Protein AF-K1QIP9-F1 (afdb_monomer_lite)

InterPro domains:
  IPR004839 Aminotransferase, class I/classII, large domain [PF00155] (16-146)
  IPR015421 Pyridoxal phosphate-dependent transferase, major domain [G3DSA:3.40.640.10] (12-157)
  IPR015424 Pyridoxal phosphate-dependent transferase [SSF53383] (15-155)

Radius of gyration: 18.16 Å; chains: 1; bounding box: 42×48×52 Å

Secondary structure (DSSP, 8-state):
-------TTTSS-SS-TTS--HHHHHHHHHHSPPPSS-SSSSSEEEEE--SS-TTT-----HHHHHHHHHHHHHHTEEEEEE-SSGGG---TT-PPPPPHHHHS-TTSTT----EEEEEESTTTT-GGG--EEEEE-HHHHHHHHHHHHHH---TT--S--------------------

Organism: Magallana gigas (NCBI:txid29159)

pLDDT: mean 74.11, std 23.58, range [25.69, 94.75]

Foldseek 3Di:
DAPPPVPVPVQDDPPDLAGGDLVVVLVVCVVDDFPPDDPDQFREEDEDEQALDPPSGHHHDPVRLLSVLVSCLVSRYAYEYECACQQVDDDPVSDGDDDSQVSLDPPDPSRPKRYKYKYDCCNVPNVVVVDTDIDTDPVVVVVCVVVQVPPDPDPDDPPDDPDVPPPPPDDDDPDDPDD

Sequence (179 aa):
MFRKVSAHSDYADNTDDDGIDPDVFERLLQETPAPTETKYPFRRMLFVMTVHHNPMGSCLPPEKCRRLVSLARKYDVLLFAEDVYNLLTYTEDGVPPPRLLAYDNKEEPDYRGHTISNCTFSKIFSPGMRLGWIETSPRIIQMLRDCIVTGGGHPTCPRHVLCPGCLCTDRGLLHGWNK

Structure (mmCIF, N/CA/C/O backbone):
data_AF-K1QIP9-F1
#
_entry.id   AF-K1QIP9-F1
#
loop_
_atom_site.group_PDB
_atom_site.id
_atom_site.type_symbol
_atom_site.label_atom_id
_atom_site.label_alt_id
_atom_site.label_comp_id
_atom_site.label_asym_id
_atom_site.label_entity_id
_atom_site.label_seq_id
_atom_site.pdbx_PDB_ins_code
_atom_site.Cartn_x
_atom_site.Cartn_y
_atom_site.Cartn_z
_atom_site.occupancy
_atom_site.B_iso_or_equiv
_atom_site.auth_seq_id
_atom_site.auth_comp_id
_atom_site.auth_asym_id
_atom_site.auth_atom_id
_atom_site.pdbx_PDB_model_num
ATOM 1 N N . MET A 1 1 ? 0.753 8.751 20.409 1.00 38.53 1 MET A N 1
ATOM 2 C CA . MET A 1 1 ? 1.849 8.533 19.454 1.00 38.53 1 MET A CA 1
ATOM 3 C C . MET A 1 1 ? 1.802 7.058 19.122 1.00 38.53 1 MET A C 1
ATOM 5 O O . MET A 1 1 ? 1.770 6.282 20.071 1.00 38.53 1 MET A O 1
ATOM 9 N N . PHE A 1 2 ? 1.693 6.653 17.852 1.00 46.12 2 PHE A N 1
ATOM 10 C CA . PHE A 1 2 ? 1.934 5.246 17.520 1.00 46.12 2 PHE A CA 1
ATOM 11 C C . PHE A 1 2 ? 3.324 4.912 18.057 1.00 46.12 2 PHE A C 1
ATOM 13 O O . PHE A 1 2 ? 4.276 5.644 17.776 1.00 46.12 2 PHE A O 1
ATOM 20 N N . ARG A 1 3 ? 3.437 3.889 18.910 1.00 38.62 3 ARG A N 1
ATOM 21 C CA . ARG A 1 3 ? 4.754 3.414 19.327 1.00 38.62 3 ARG A CA 1
ATOM 22 C C . ARG A 1 3 ? 5.439 2.997 18.035 1.00 38.62 3 ARG A C 1
ATOM 24 O O . ARG A 1 3 ? 4.942 2.100 17.358 1.00 38.62 3 ARG A O 1
ATOM 31 N N . LYS A 1 4 ? 6.509 3.701 17.657 1.00 36.69 4 LYS A N 1
ATOM 32 C CA . LYS A 1 4 ? 7.332 3.325 16.513 1.00 36.69 4 LYS A CA 1
ATOM 33 C C . LYS A 1 4 ? 7.847 1.926 16.833 1.00 36.69 4 LYS A C 1
ATOM 35 O O . LYS A 1 4 ? 8.781 1.780 17.617 1.00 36.69 4 LYS A O 1
ATOM 40 N N . VAL A 1 5 ? 7.219 0.898 16.272 1.00 41.97 5 VAL A N 1
ATOM 41 C CA . VAL A 1 5 ? 7.888 -0.386 16.085 1.00 41.97 5 VAL A CA 1
ATOM 42 C C . VAL A 1 5 ? 8.866 -0.099 14.957 1.00 41.97 5 VAL A C 1
ATOM 44 O O . VAL A 1 5 ? 8.569 -0.280 13.781 1.00 41.97 5 VAL A O 1
ATOM 47 N N . SER A 1 6 ? 9.978 0.545 15.317 1.00 33.59 6 SER A N 1
ATOM 48 C CA . SER A 1 6 ? 11.068 0.873 14.410 1.00 33.59 6 SER A CA 1
ATOM 49 C C . SER A 1 6 ? 11.815 -0.415 14.109 1.00 33.59 6 SER A C 1
ATOM 51 O O . SER A 1 6 ? 12.982 -0.531 14.449 1.00 33.59 6 SER A O 1
ATOM 53 N N . ALA A 1 7 ? 11.158 -1.379 13.475 1.00 40.81 7 ALA A N 1
ATOM 54 C CA . ALA A 1 7 ? 11.797 -2.581 12.960 1.00 40.81 7 ALA A CA 1
ATOM 55 C C . ALA A 1 7 ? 12.544 -2.257 11.652 1.00 40.81 7 ALA A C 1
ATOM 57 O O . ALA A 1 7 ? 12.527 -3.016 10.696 1.00 40.81 7 ALA A O 1
ATOM 58 N N . HIS A 1 8 ? 13.262 -1.126 11.623 1.00 37.91 8 HIS A N 1
ATOM 59 C CA . HIS A 1 8 ? 14.167 -0.772 10.526 1.00 37.91 8 HIS A CA 1
ATOM 60 C C . HIS A 1 8 ? 15.237 -1.854 10.280 1.00 37.91 8 HIS A C 1
ATOM 62 O O . HIS A 1 8 ? 15.889 -1.801 9.247 1.00 37.91 8 HIS A O 1
ATOM 68 N N . SER A 1 9 ? 15.394 -2.807 11.209 1.00 35.56 9 SER A N 1
ATOM 69 C CA . SER A 1 9 ? 16.311 -3.945 11.132 1.00 35.56 9 SER A CA 1
ATOM 70 C C . SER A 1 9 ? 15.640 -5.324 11.253 1.00 35.56 9 SER A C 1
ATOM 72 O O . SER A 1 9 ? 16.308 -6.303 10.958 1.00 35.56 9 SER A O 1
ATOM 74 N N . ASP A 1 10 ? 14.370 -5.428 11.671 1.00 41.66 10 ASP A N 1
ATOM 75 C CA . ASP A 1 10 ? 13.707 -6.737 11.887 1.00 41.66 10 ASP A CA 1
ATOM 76 C C . ASP A 1 10 ? 12.647 -7.050 10.813 1.00 41.66 10 ASP A C 1
ATOM 78 O O . ASP A 1 10 ? 12.120 -8.157 10.761 1.00 41.66 10 ASP A O 1
ATOM 82 N N . TYR A 1 11 ? 12.297 -6.064 9.970 1.00 50.16 11 TYR A N 1
ATOM 83 C CA . TYR A 1 11 ? 11.460 -6.264 8.775 1.00 50.16 11 TYR A CA 1
ATOM 84 C C . TYR A 1 11 ? 12.255 -6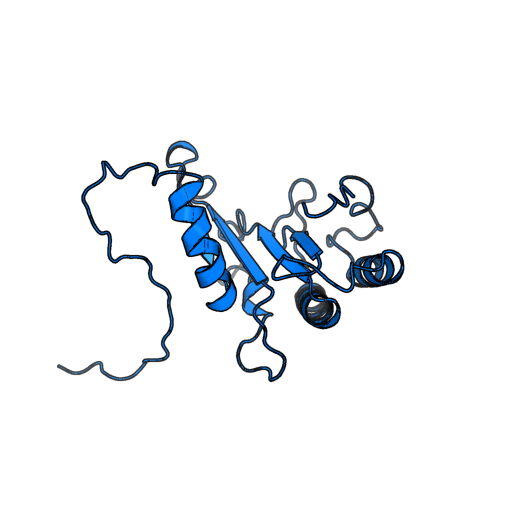.802 7.581 1.00 50.16 11 TYR A C 1
ATOM 86 O O . TYR A 1 11 ? 11.655 -7.273 6.616 1.00 50.16 11 TYR A O 1
ATOM 94 N N . ALA A 1 12 ? 13.579 -6.663 7.626 1.00 43.69 12 ALA A N 1
ATOM 95 C CA . ALA A 1 12 ? 14.478 -7.051 6.560 1.00 43.69 12 ALA A CA 1
ATOM 96 C C . ALA A 1 12 ? 14.986 -8.478 6.811 1.00 43.69 12 ALA A C 1
ATOM 98 O O . ALA A 1 12 ? 15.328 -8.835 7.935 1.00 43.69 12 ALA A O 1
ATOM 99 N N . ASP A 1 13 ? 15.063 -9.249 5.733 1.00 47.28 13 ASP A N 1
ATOM 100 C CA . ASP A 1 13 ? 16.008 -10.357 5.583 1.00 47.28 13 ASP A CA 1
ATOM 101 C C . ASP A 1 13 ? 15.579 -11.752 6.062 1.00 47.28 13 ASP A C 1
ATOM 103 O O . ASP A 1 13 ? 16.422 -12.573 6.423 1.00 47.28 13 ASP A O 1
ATOM 107 N N . ASN A 1 14 ? 14.300 -12.111 5.925 1.00 45.56 14 ASN A N 1
ATOM 108 C CA . ASN A 1 14 ? 14.003 -13.518 5.635 1.00 45.56 14 ASN A CA 1
ATOM 109 C C . ASN A 1 14 ? 14.281 -13.769 4.148 1.00 45.56 14 ASN A C 1
ATOM 111 O O . ASN A 1 14 ? 13.392 -13.552 3.340 1.00 45.56 14 ASN A O 1
ATOM 115 N N . THR A 1 15 ? 15.532 -14.147 3.850 1.00 46.53 15 THR A N 1
ATOM 116 C CA . THR A 1 15 ? 16.118 -14.977 2.757 1.00 46.53 15 THR A CA 1
ATOM 117 C C . THR A 1 15 ? 15.539 -15.053 1.335 1.00 46.53 15 THR A C 1
ATOM 119 O O . THR A 1 15 ? 16.267 -15.506 0.454 1.00 46.53 15 THR A O 1
ATOM 122 N N . ASP A 1 16 ? 14.319 -14.604 1.072 1.00 55.75 16 ASP A N 1
ATOM 123 C CA . ASP A 1 16 ? 13.705 -14.575 -0.247 1.00 55.75 16 ASP A CA 1
ATOM 124 C C . ASP A 1 16 ? 13.698 -13.129 -0.753 1.00 55.75 16 ASP A C 1
ATOM 126 O O . ASP A 1 16 ? 13.236 -12.208 -0.079 1.00 55.75 16 ASP A O 1
ATOM 130 N N . ASP A 1 17 ? 14.198 -12.933 -1.968 1.00 63.06 17 ASP A N 1
ATOM 131 C CA . ASP A 1 17 ? 14.371 -11.642 -2.652 1.00 63.06 17 ASP A CA 1
ATOM 132 C C . ASP A 1 17 ? 13.046 -10.875 -2.889 1.00 63.06 17 ASP A C 1
ATOM 134 O O . ASP A 1 17 ? 13.022 -9.785 -3.440 1.00 63.06 17 ASP A O 1
ATOM 138 N N . ASP A 1 18 ? 11.907 -11.397 -2.432 1.00 68.31 18 ASP A N 1
ATOM 139 C CA . ASP A 1 18 ? 10.554 -10.958 -2.794 1.00 68.31 18 ASP A CA 1
ATOM 140 C C . ASP A 1 18 ? 9.928 -9.928 -1.825 1.00 68.31 18 ASP A C 1
ATOM 142 O O . ASP A 1 18 ? 8.715 -9.688 -1.855 1.00 68.31 18 ASP A O 1
ATOM 146 N N . GLY A 1 19 ? 10.721 -9.326 -0.932 1.00 76.06 19 GLY A N 1
ATOM 147 C CA . GLY A 1 19 ? 10.268 -8.295 0.013 1.00 76.06 19 GLY A CA 1
ATOM 148 C C . GLY A 1 19 ? 9.617 -8.845 1.292 1.00 76.06 19 GLY A C 1
ATOM 149 O O . GLY A 1 19 ? 9.990 -9.905 1.783 1.00 76.06 19 GLY A O 1
ATOM 150 N N . ILE A 1 20 ? 8.664 -8.106 1.881 1.00 82.44 20 ILE A N 1
ATOM 151 C CA . ILE A 1 20 ? 8.080 -8.454 3.192 1.00 82.44 20 ILE A CA 1
ATOM 152 C C . ILE A 1 20 ? 7.322 -9.793 3.158 1.00 82.44 20 ILE A C 1
ATOM 154 O O . ILE A 1 20 ? 6.469 -10.026 2.299 1.00 82.44 20 ILE A O 1
ATOM 158 N N . ASP A 1 21 ? 7.602 -10.649 4.140 1.00 87.38 21 ASP A N 1
ATOM 159 C CA . ASP A 1 21 ? 6.915 -11.923 4.349 1.00 87.38 21 ASP A CA 1
ATOM 160 C C . ASP A 1 21 ? 5.639 -11.735 5.206 1.00 87.38 21 ASP A C 1
ATOM 162 O O . ASP A 1 21 ? 5.728 -11.318 6.372 1.00 87.38 21 ASP A O 1
ATOM 166 N N . PRO A 1 22 ? 4.437 -12.033 4.668 1.00 89.56 22 PRO A N 1
ATOM 167 C CA . PRO A 1 22 ? 3.188 -11.941 5.415 1.00 89.56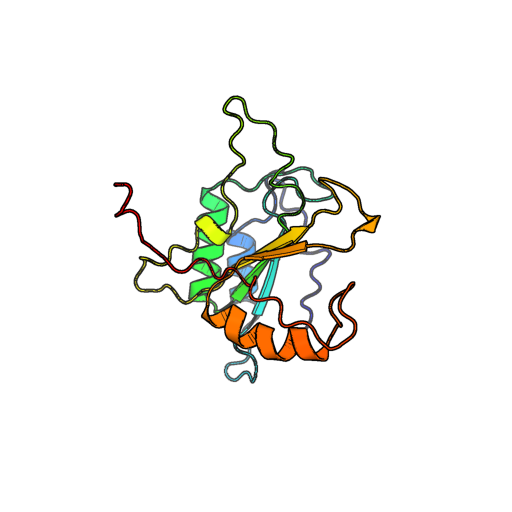 22 PRO A CA 1
ATOM 168 C C . PRO A 1 22 ? 3.115 -12.855 6.645 1.00 89.56 22 PRO A C 1
ATOM 170 O O . PRO A 1 22 ? 2.437 -12.491 7.605 1.00 89.56 22 PRO A O 1
ATOM 173 N N . ASP A 1 23 ? 3.789 -14.007 6.647 1.00 90.06 23 ASP A N 1
ATOM 174 C CA . ASP A 1 23 ? 3.729 -14.961 7.762 1.00 90.06 23 ASP A CA 1
ATOM 175 C C . ASP A 1 23 ? 4.540 -14.451 8.958 1.00 90.06 23 ASP A C 1
ATOM 177 O O . ASP A 1 23 ? 4.080 -14.476 10.105 1.00 90.06 23 ASP A O 1
ATOM 181 N N . VAL A 1 24 ? 5.717 -13.878 8.688 1.00 87.75 24 VAL A N 1
ATOM 182 C CA . VAL A 1 24 ? 6.508 -13.155 9.696 1.00 87.75 24 VAL A CA 1
ATOM 183 C C . VAL A 1 24 ? 5.720 -11.970 10.234 1.00 87.75 24 VAL A C 1
ATOM 185 O O . VAL A 1 24 ? 5.671 -11.753 11.447 1.00 87.75 24 VAL A O 1
ATOM 188 N N . PHE A 1 25 ? 5.070 -11.216 9.346 1.00 89.38 25 PHE A N 1
ATOM 189 C CA . PHE A 1 25 ? 4.240 -10.089 9.744 1.00 89.38 25 PHE A CA 1
ATOM 190 C C . PHE A 1 25 ? 3.075 -10.528 10.647 1.00 89.38 25 PHE A C 1
ATOM 192 O O . PHE A 1 25 ? 2.849 -9.910 11.688 1.00 89.38 25 PHE A O 1
ATOM 199 N N . GLU A 1 26 ? 2.378 -11.621 10.318 1.00 90.94 26 GLU A N 1
ATOM 200 C CA . GLU A 1 26 ? 1.312 -12.183 11.155 1.00 90.94 26 GLU A CA 1
ATOM 201 C C . GLU A 1 26 ? 1.833 -12.604 12.537 1.00 90.94 26 GLU A C 1
ATOM 203 O O . GLU A 1 26 ? 1.223 -12.249 13.549 1.00 90.94 26 GLU A O 1
ATOM 208 N N . ARG A 1 27 ? 2.987 -13.281 12.605 1.00 89.31 27 ARG A N 1
ATOM 209 C CA . ARG A 1 27 ? 3.624 -13.653 13.878 1.00 89.31 27 ARG A CA 1
ATOM 210 C C . ARG A 1 27 ? 3.915 -12.424 14.745 1.00 89.31 27 ARG A C 1
ATOM 212 O O . ARG A 1 27 ? 3.549 -12.398 15.918 1.00 89.31 27 ARG A O 1
ATOM 219 N N . LEU A 1 28 ? 4.484 -11.366 14.168 1.00 86.75 28 LEU A N 1
ATOM 220 C CA . LEU A 1 28 ? 4.787 -10.124 14.892 1.00 86.75 28 LEU A CA 1
ATOM 221 C C . LEU A 1 28 ? 3.527 -9.419 15.416 1.00 86.75 28 LEU A C 1
ATOM 223 O O . LEU A 1 28 ? 3.535 -8.832 16.504 1.00 86.75 28 LEU A O 1
ATOM 227 N N . LEU A 1 29 ? 2.428 -9.473 14.658 1.00 87.81 29 LEU A N 1
ATOM 228 C CA . LEU A 1 29 ? 1.134 -8.947 15.096 1.00 87.81 29 LEU A CA 1
ATOM 229 C C . LEU A 1 29 ? 0.559 -9.727 16.286 1.00 87.81 29 LEU A C 1
ATOM 231 O O . LEU A 1 29 ? -0.146 -9.133 17.102 1.00 87.81 29 LEU A O 1
ATOM 235 N N . GLN A 1 30 ? 0.862 -11.023 16.399 1.00 88.62 30 GLN A N 1
ATOM 236 C CA . GLN A 1 30 ? 0.451 -11.865 17.526 1.00 88.62 30 GLN A CA 1
ATOM 237 C C . GLN A 1 30 ? 1.334 -11.643 18.761 1.00 88.62 30 GLN A C 1
ATOM 239 O O . GLN A 1 30 ? 0.814 -11.487 19.864 1.00 88.62 30 GLN A O 1
ATOM 244 N N . GLU A 1 31 ? 2.655 -11.587 18.581 1.00 87.56 31 GLU A N 1
ATOM 245 C CA . GLU A 1 31 ? 3.631 -11.428 19.672 1.00 87.56 31 GLU A CA 1
ATOM 246 C C . GLU A 1 31 ? 3.572 -10.046 20.318 1.00 87.56 31 GLU A C 1
ATOM 248 O O . GLU A 1 31 ? 3.778 -9.886 21.521 1.00 87.56 31 GLU A O 1
ATOM 253 N N . THR A 1 32 ? 3.271 -9.026 19.518 1.00 82.06 32 THR A N 1
ATOM 254 C CA . THR A 1 32 ? 3.091 -7.671 20.016 1.00 82.06 32 THR A CA 1
ATOM 255 C C . THR A 1 32 ? 1.593 -7.397 20.072 1.00 82.06 32 THR A C 1
ATOM 257 O O . THR A 1 32 ? 1.043 -7.015 19.046 1.00 82.06 32 THR A O 1
ATOM 260 N N . PRO A 1 33 ? 0.896 -7.512 21.213 1.00 78.00 33 PRO A N 1
ATOM 261 C CA . PRO A 1 33 ? -0.517 -7.153 21.305 1.00 78.00 33 PRO A CA 1
ATOM 262 C C . PRO A 1 33 ? -0.713 -5.637 21.165 1.00 78.00 33 PRO A C 1
ATOM 264 O O . PRO A 1 33 ? 0.096 -4.829 21.625 1.00 78.00 33 PRO A O 1
ATOM 267 N N . ALA A 1 34 ? -1.762 -5.224 20.451 1.00 77.81 34 ALA A N 1
ATOM 268 C CA . ALA A 1 34 ? -2.115 -3.811 20.314 1.00 77.81 34 ALA A CA 1
ATOM 269 C C . ALA A 1 34 ? -2.915 -3.324 21.533 1.00 77.81 3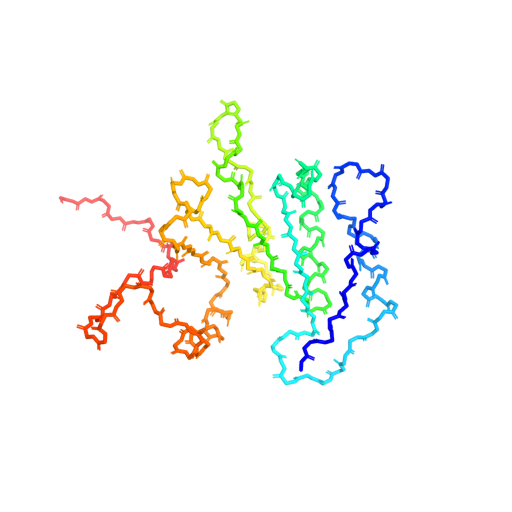4 ALA A C 1
ATOM 271 O O . ALA A 1 34 ? -3.616 -4.129 22.145 1.00 77.81 34 ALA A O 1
ATOM 272 N N . PRO A 1 35 ? -2.880 -2.020 21.857 1.00 77.94 35 PRO A N 1
ATOM 273 C CA . PRO A 1 35 ? -3.777 -1.451 22.856 1.00 77.94 35 PRO A CA 1
ATOM 274 C C . PRO A 1 35 ? -5.242 -1.746 22.503 1.00 77.94 35 PRO A C 1
ATOM 276 O O . PRO A 1 35 ? -5.665 -1.522 21.365 1.00 77.94 35 PRO A O 1
ATOM 279 N N . THR A 1 36 ? -6.013 -2.243 23.474 1.00 75.44 36 THR A N 1
ATOM 280 C CA . THR A 1 36 ? -7.448 -2.532 23.299 1.00 75.44 36 THR A CA 1
ATOM 281 C C . THR A 1 36 ? -8.237 -1.258 23.008 1.00 75.44 36 THR A C 1
ATOM 283 O O . THR A 1 36 ? -9.120 -1.260 22.149 1.00 75.44 36 THR A O 1
ATOM 286 N N . GLU A 1 37 ? -7.859 -0.167 23.676 1.00 78.50 37 GLU A N 1
ATOM 287 C CA . GLU A 1 37 ? -8.425 1.165 23.517 1.00 78.50 37 GLU A CA 1
ATOM 288 C C . GLU A 1 37 ? -7.374 2.100 22.911 1.00 78.50 37 GLU A C 1
ATOM 290 O O . GLU A 1 37 ? -6.231 2.184 23.370 1.00 78.50 37 GLU A O 1
ATOM 295 N N . THR A 1 38 ? -7.747 2.782 21.833 1.00 78.50 38 THR A N 1
ATOM 296 C CA . THR A 1 38 ? -6.884 3.735 21.138 1.00 78.50 38 THR A CA 1
ATOM 297 C C . THR A 1 38 ? -7.701 4.953 20.743 1.00 78.50 38 THR A C 1
ATOM 299 O O . THR A 1 38 ? -8.819 4.835 20.252 1.00 78.50 38 THR A O 1
ATOM 302 N N . LYS A 1 39 ? -7.119 6.142 20.925 1.00 82.62 39 LYS A N 1
ATOM 303 C CA . LYS A 1 39 ? -7.688 7.394 20.404 1.00 82.62 39 LYS A CA 1
ATOM 304 C C . LYS A 1 39 ? -7.548 7.529 18.883 1.00 82.62 39 LYS A C 1
ATOM 306 O O . LYS A 1 39 ? -8.040 8.492 18.306 1.00 82.62 39 LYS A O 1
ATOM 311 N N . TYR A 1 40 ? -6.787 6.633 18.256 1.00 83.06 40 TYR A N 1
ATOM 312 C CA . TYR A 1 40 ? -6.485 6.649 16.830 1.00 83.06 40 TYR A CA 1
ATOM 313 C C . TYR A 1 40 ? -7.409 5.692 16.067 1.00 83.06 40 TYR A C 1
ATOM 315 O O . TYR A 1 40 ? -7.801 4.666 16.615 1.00 83.06 40 TYR A O 1
ATOM 323 N N . PRO A 1 41 ? -7.718 5.982 14.793 1.00 85.12 41 PRO A N 1
ATOM 324 C CA . PRO A 1 41 ? -8.674 5.202 14.002 1.00 85.12 41 PRO A CA 1
ATOM 325 C C . PRO A 1 41 ? -8.202 3.794 13.620 1.00 85.12 41 PRO A C 1
ATOM 327 O O . PRO A 1 41 ? -9.027 2.988 13.194 1.00 85.12 41 PRO A O 1
ATOM 330 N N . PHE A 1 42 ? -6.901 3.529 13.751 1.00 88.31 42 PHE A N 1
ATOM 331 C CA . PHE A 1 42 ? -6.271 2.232 13.533 1.00 88.31 42 PHE A CA 1
ATOM 332 C C . PHE A 1 42 ? -5.406 1.893 14.742 1.00 88.31 42 PHE A C 1
ATOM 334 O O . PHE A 1 42 ? -4.853 2.786 15.398 1.00 88.31 42 PHE A O 1
ATOM 341 N N . ARG A 1 43 ? -5.251 0.601 15.024 1.00 89.00 43 ARG A N 1
ATOM 342 C CA . ARG A 1 43 ? -4.410 0.120 16.127 1.00 89.00 43 ARG A CA 1
ATOM 343 C C . ARG A 1 43 ? -2.923 0.175 15.796 1.00 89.00 43 ARG A C 1
ATOM 345 O O . ARG A 1 43 ? -2.102 0.378 16.693 1.00 89.00 43 ARG A O 1
ATOM 352 N N . ARG A 1 44 ? -2.572 -0.009 14.521 1.00 89.25 44 ARG A N 1
ATOM 353 C CA . ARG A 1 44 ? -1.190 -0.044 14.015 1.00 89.25 44 ARG A CA 1
ATOM 354 C C . ARG A 1 44 ? -1.092 0.562 12.626 1.00 89.25 44 ARG A C 1
ATOM 356 O O . ARG A 1 44 ? -2.101 0.795 11.969 1.00 89.25 44 ARG A O 1
ATOM 363 N N . MET A 1 45 ? 0.141 0.756 12.179 1.00 90.62 45 MET A N 1
ATOM 364 C CA . MET A 1 45 ? 0.468 1.181 10.828 1.00 90.62 45 MET A CA 1
ATOM 365 C C . MET A 1 45 ? 1.685 0.396 10.335 1.00 90.62 45 MET A C 1
ATOM 367 O O . MET A 1 45 ? 2.655 0.257 11.081 1.00 90.62 45 MET A O 1
ATOM 371 N N . LEU A 1 46 ? 1.621 -0.102 9.103 1.00 90.94 46 LEU A N 1
ATOM 372 C CA . LEU A 1 46 ? 2.734 -0.701 8.375 1.00 90.94 46 LEU A CA 1
ATOM 373 C C . LEU A 1 46 ? 3.086 0.214 7.204 1.00 90.94 46 LEU A C 1
ATOM 375 O O . LEU A 1 46 ? 2.207 0.608 6.443 1.00 90.94 46 LEU A O 1
ATOM 379 N N . PHE A 1 47 ? 4.367 0.531 7.063 1.00 91.50 47 PHE A N 1
ATOM 380 C CA . PHE A 1 47 ? 4.902 1.210 5.891 1.00 91.50 47 PHE A CA 1
ATOM 381 C C . PHE A 1 47 ? 5.519 0.169 4.963 1.00 91.50 47 PHE A C 1
ATOM 383 O O . PHE A 1 47 ? 6.302 -0.657 5.429 1.00 91.50 47 PHE A O 1
ATOM 390 N N . VAL A 1 48 ? 5.163 0.186 3.681 1.00 89.88 48 VAL A N 1
ATOM 391 C CA . VAL A 1 48 ? 5.621 -0.825 2.722 1.00 89.88 48 VAL A CA 1
ATOM 392 C C . VAL A 1 48 ? 5.827 -0.216 1.340 1.00 89.88 48 VAL A C 1
ATOM 394 O O . VAL A 1 48 ? 5.040 0.616 0.899 1.00 89.88 48 VAL A O 1
ATOM 397 N N . MET A 1 49 ? 6.866 -0.652 0.632 1.00 90.19 49 MET A N 1
ATOM 398 C CA . MET A 1 49 ? 6.987 -0.434 -0.811 1.00 90.19 49 MET A CA 1
ATOM 399 C C . MET A 1 49 ? 6.648 -1.750 -1.500 1.00 90.19 49 MET A C 1
ATOM 401 O O . MET A 1 49 ? 7.282 -2.763 -1.218 1.00 90.19 49 MET A O 1
ATOM 405 N N . THR A 1 50 ? 5.631 -1.756 -2.361 1.00 89.94 50 THR A N 1
ATOM 406 C CA . THR A 1 50 ? 5.197 -2.998 -3.031 1.00 89.94 50 THR A CA 1
ATOM 407 C C . THR A 1 50 ? 5.871 -3.226 -4.376 1.00 89.94 50 THR A C 1
ATOM 409 O O . THR A 1 50 ? 5.969 -4.364 -4.822 1.00 89.94 50 THR A O 1
ATOM 412 N N . VAL A 1 51 ? 6.351 -2.159 -5.015 1.00 89.94 51 VAL A N 1
ATOM 413 C CA . VAL A 1 51 ? 6.909 -2.184 -6.368 1.00 89.94 51 VAL A CA 1
ATOM 414 C C . VAL A 1 51 ? 8.246 -1.447 -6.369 1.00 89.94 51 VAL A C 1
ATOM 416 O O . VAL A 1 51 ? 8.305 -0.286 -5.960 1.00 89.94 51 VAL A O 1
ATOM 419 N N . HIS A 1 52 ? 9.300 -2.128 -6.826 1.00 88.56 52 HIS A N 1
ATOM 420 C CA . HIS A 1 52 ? 10.693 -1.666 -6.837 1.00 88.56 52 HIS A CA 1
ATOM 421 C C . HIS A 1 52 ? 11.167 -1.144 -5.472 1.00 88.56 52 HIS A C 1
ATOM 423 O O . HIS A 1 52 ? 11.570 0.012 -5.328 1.00 88.56 52 HIS A O 1
ATOM 429 N N . HIS A 1 53 ? 11.086 -1.992 -4.445 1.00 86.75 53 HIS A N 1
ATOM 430 C CA . HIS A 1 53 ? 11.455 -1.640 -3.077 1.00 86.75 53 HIS A CA 1
ATOM 431 C C . HIS A 1 53 ? 12.881 -1.070 -3.000 1.00 86.75 53 HIS A C 1
ATOM 433 O O . HIS A 1 53 ? 13.826 -1.687 -3.464 1.00 86.75 53 HIS A O 1
ATOM 439 N N . ASN A 1 54 ? 13.094 0.077 -2.361 1.00 84.12 54 ASN A N 1
ATOM 440 C CA . ASN A 1 54 ? 14.440 0.630 -2.171 1.00 84.12 54 ASN A CA 1
ATOM 441 C C . ASN A 1 54 ? 15.018 0.147 -0.825 1.00 84.12 54 ASN A C 1
ATOM 443 O O . ASN A 1 54 ? 14.382 0.414 0.196 1.00 84.12 54 ASN A O 1
ATOM 447 N N . PRO A 1 55 ? 16.178 -0.544 -0.756 1.00 82.00 55 PRO A N 1
ATOM 448 C CA . PRO A 1 55 ? 17.218 -0.715 -1.788 1.00 82.00 55 PRO A CA 1
ATOM 449 C C . PRO A 1 55 ? 17.168 -2.018 -2.607 1.00 82.00 55 PRO A C 1
ATOM 451 O O . PRO A 1 55 ? 17.952 -2.166 -3.537 1.00 82.00 55 PRO A O 1
ATOM 454 N N . MET A 1 56 ? 16.280 -2.953 -2.262 1.00 81.31 56 MET A N 1
ATOM 455 C CA . MET A 1 56 ? 16.256 -4.335 -2.777 1.00 81.31 56 MET A CA 1
ATOM 456 C C . MET A 1 56 ? 15.908 -4.469 -4.273 1.00 81.31 56 MET A C 1
ATOM 458 O O . MET A 1 56 ? 16.220 -5.470 -4.894 1.00 81.31 56 MET A O 1
ATOM 462 N N . GLY A 1 57 ? 15.222 -3.494 -4.864 1.00 84.38 57 GLY A N 1
ATOM 463 C CA . GLY A 1 57 ? 14.660 -3.561 -6.217 1.00 84.38 57 GLY A CA 1
ATOM 464 C C . GLY A 1 57 ? 13.448 -4.490 -6.367 1.00 84.38 57 GLY A C 1
ATOM 465 O O . GLY A 1 57 ? 12.844 -4.521 -7.437 1.00 84.38 57 GLY A O 1
ATOM 466 N N . SER A 1 58 ? 13.056 -5.204 -5.312 1.00 86.56 58 SER A N 1
ATOM 467 C CA . SER A 1 58 ? 12.055 -6.264 -5.375 1.00 86.56 58 SER A CA 1
ATOM 468 C C . SER A 1 58 ? 10.618 -5.772 -5.549 1.00 86.56 58 SER A C 1
ATOM 470 O O . SER A 1 58 ? 10.266 -4.637 -5.206 1.00 86.56 58 SER A O 1
ATOM 472 N N . CYS A 1 59 ? 9.774 -6.644 -6.100 1.00 88.62 59 CYS A N 1
ATOM 473 C CA . CYS A 1 59 ? 8.342 -6.419 -6.262 1.00 88.62 59 CYS A CA 1
ATOM 474 C C . CYS A 1 59 ? 7.570 -7.521 -5.542 1.00 88.62 59 CYS A C 1
ATOM 476 O O . CYS A 1 59 ? 7.833 -8.703 -5.750 1.00 88.62 59 CYS A O 1
ATOM 478 N N . LEU A 1 60 ? 6.592 -7.139 -4.724 1.00 90.00 60 LEU A N 1
ATOM 479 C CA . LEU A 1 60 ? 5.774 -8.096 -3.996 1.00 90.00 60 LEU A CA 1
ATOM 480 C C . LEU A 1 60 ? 4.848 -8.862 -4.957 1.00 90.00 60 LEU A C 1
ATOM 482 O O . LEU A 1 60 ? 4.076 -8.234 -5.691 1.00 90.00 60 LEU A O 1
ATOM 486 N N . PRO A 1 61 ? 4.830 -10.205 -4.901 1.00 90.81 61 PRO A N 1
ATOM 487 C CA . PRO A 1 61 ? 3.856 -11.003 -5.630 1.00 90.81 61 PRO A CA 1
ATOM 488 C C . PRO A 1 61 ? 2.406 -10.672 -5.225 1.00 90.81 61 PRO A C 1
ATOM 490 O O . PRO A 1 61 ? 2.142 -10.399 -4.046 1.00 90.81 61 PRO A O 1
ATOM 493 N N . PRO A 1 62 ? 1.428 -10.789 -6.147 1.00 92.25 62 PRO A N 1
ATOM 494 C CA . PRO A 1 62 ? 0.012 -10.529 -5.866 1.00 92.25 62 PRO A CA 1
ATOM 495 C C . PRO A 1 62 ? -0.546 -11.294 -4.659 1.00 92.25 62 PRO A C 1
ATOM 497 O O . PRO A 1 62 ? -1.338 -10.750 -3.890 1.00 92.25 62 PRO A O 1
ATOM 500 N N . GLU A 1 63 ? -0.105 -12.539 -4.454 1.00 93.19 63 GLU A N 1
ATOM 501 C CA . GLU A 1 63 ? -0.538 -13.364 -3.320 1.00 93.19 63 GLU A CA 1
ATOM 502 C C . GLU A 1 63 ? -0.117 -12.762 -1.973 1.00 93.19 63 GLU A C 1
ATOM 504 O O . GLU A 1 63 ? -0.923 -12.693 -1.040 1.0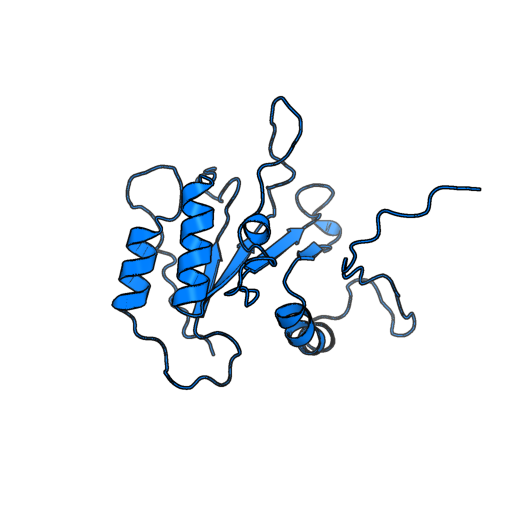0 93.19 63 GLU A O 1
ATOM 509 N N . LYS A 1 64 ? 1.114 -12.233 -1.887 1.00 92.38 64 LYS A N 1
ATOM 510 C CA . LYS A 1 64 ? 1.597 -11.543 -0.683 1.00 92.38 64 LYS A CA 1
ATOM 511 C C . LYS A 1 64 ? 0.804 -10.255 -0.446 1.00 92.38 64 LYS A C 1
ATOM 513 O O . LYS A 1 64 ? 0.391 -10.000 0.683 1.00 92.38 64 LYS A O 1
ATOM 518 N N . CYS A 1 65 ? 0.498 -9.492 -1.499 1.00 93.62 65 CYS A N 1
ATOM 519 C CA . CYS A 1 65 ? -0.334 -8.286 -1.402 1.00 93.62 65 CYS A CA 1
ATOM 520 C C . CYS A 1 65 ? -1.737 -8.580 -0.843 1.00 93.62 65 CYS A C 1
ATOM 522 O O . CYS A 1 65 ? -2.172 -7.914 0.099 1.00 93.62 65 CYS A O 1
ATOM 524 N N . ARG A 1 66 ? -2.425 -9.615 -1.350 1.00 93.94 66 ARG A N 1
ATOM 525 C CA . ARG A 1 66 ? -3.739 -10.044 -0.826 1.00 93.94 66 ARG A CA 1
ATOM 526 C C . ARG A 1 66 ? -3.659 -10.473 0.636 1.00 93.94 66 ARG A C 1
ATOM 528 O O . ARG A 1 66 ? -4.524 -10.118 1.444 1.00 93.94 66 ARG A O 1
ATOM 535 N N . ARG A 1 67 ? -2.606 -11.211 0.999 1.00 94.19 67 ARG A N 1
ATOM 536 C CA . ARG A 1 67 ? -2.388 -11.656 2.379 1.00 94.19 67 ARG A CA 1
ATOM 537 C C . ARG A 1 67 ? -2.157 -10.475 3.322 1.00 94.19 67 ARG A C 1
ATOM 539 O O . ARG A 1 67 ? -2.769 -10.439 4.386 1.00 94.19 67 ARG A O 1
ATOM 546 N N . LEU A 1 68 ? -1.364 -9.480 2.921 1.00 93.50 68 LEU A N 1
ATOM 547 C CA . LEU A 1 68 ? -1.147 -8.259 3.705 1.00 93.50 68 LEU A CA 1
ATOM 548 C C . LEU A 1 68 ? -2.448 -7.493 3.956 1.00 93.50 68 LEU A C 1
ATOM 550 O O . LEU A 1 68 ? -2.706 -7.101 5.093 1.00 93.50 68 LEU A O 1
ATOM 554 N N . VAL A 1 69 ? -3.288 -7.320 2.930 1.00 94.50 69 VAL A N 1
ATOM 555 C CA . VAL A 1 69 ? -4.608 -6.680 3.078 1.00 94.50 69 VAL A CA 1
ATOM 556 C C . VAL A 1 69 ? -5.493 -7.467 4.047 1.00 94.50 69 VAL A C 1
ATOM 558 O O . VAL A 1 69 ? -6.088 -6.886 4.954 1.00 94.50 69 VAL A O 1
ATOM 561 N N . SER A 1 70 ? -5.517 -8.795 3.929 1.00 94.00 70 SER A N 1
ATOM 562 C CA . SER A 1 70 ? -6.292 -9.662 4.828 1.00 94.00 70 SER A CA 1
ATOM 563 C C . SER A 1 70 ? -5.844 -9.518 6.291 1.00 94.00 70 SER A C 1
ATOM 565 O O . SER A 1 70 ? -6.666 -9.377 7.200 1.00 94.00 70 SER A O 1
ATOM 567 N N . LEU A 1 71 ? -4.528 -9.494 6.535 1.00 93.31 71 LEU A N 1
ATOM 568 C CA . LEU A 1 71 ? -3.956 -9.285 7.869 1.00 93.31 71 LEU A CA 1
ATOM 569 C C . LEU A 1 71 ? -4.253 -7.883 8.402 1.00 93.31 71 LEU A C 1
ATOM 571 O O . LEU A 1 71 ? -4.587 -7.725 9.577 1.00 93.31 71 LEU A O 1
ATOM 575 N N . ALA A 1 72 ? -4.191 -6.871 7.540 1.00 93.50 72 ALA A N 1
ATOM 576 C CA . ALA A 1 72 ? -4.521 -5.501 7.897 1.00 93.50 72 ALA A CA 1
ATOM 577 C C . ALA A 1 72 ? -5.966 -5.360 8.384 1.00 93.50 72 ALA A C 1
ATOM 579 O O . ALA A 1 72 ? -6.202 -4.726 9.415 1.00 93.50 72 ALA A O 1
ATOM 580 N N . ARG A 1 73 ? -6.917 -6.029 7.723 1.00 92.50 73 ARG A N 1
ATOM 581 C CA . ARG A 1 73 ? -8.319 -6.066 8.159 1.00 92.50 73 ARG A CA 1
ATOM 582 C C . ARG A 1 73 ? -8.498 -6.820 9.478 1.00 92.50 73 ARG A C 1
ATOM 584 O O . ARG A 1 73 ? -9.163 -6.313 10.381 1.00 92.50 73 ARG A O 1
ATOM 591 N N . LYS A 1 74 ? -7.861 -7.989 9.622 1.00 92.00 74 LYS A N 1
ATOM 592 C CA . LYS A 1 74 ? -7.944 -8.848 10.820 1.00 92.00 74 LYS A CA 1
ATOM 593 C C . LYS A 1 74 ? -7.392 -8.173 12.080 1.00 92.00 74 LYS A C 1
ATOM 595 O O . LYS A 1 74 ? -7.997 -8.271 13.145 1.00 92.00 74 LYS A O 1
ATOM 600 N N . TYR A 1 75 ? -6.253 -7.492 11.965 1.00 90.81 75 TYR A N 1
ATOM 601 C CA . TYR A 1 75 ? -5.531 -6.905 13.101 1.00 90.81 75 TYR A CA 1
ATOM 602 C C . TYR A 1 75 ? -5.696 -5.379 13.229 1.00 90.81 75 TYR A C 1
ATOM 604 O O . TYR A 1 75 ? -5.087 -4.769 14.110 1.00 90.81 75 TYR A O 1
ATOM 612 N N . ASP A 1 76 ? -6.540 -4.772 12.388 1.00 91.56 76 ASP A N 1
ATOM 613 C CA . ASP A 1 76 ? -6.796 -3.328 12.316 1.00 91.56 76 ASP A CA 1
ATOM 614 C C . ASP A 1 76 ? -5.515 -2.491 12.126 1.00 91.56 76 ASP A C 1
ATOM 616 O O . ASP A 1 76 ? -5.181 -1.590 12.908 1.00 91.56 76 ASP A O 1
ATOM 620 N N . VAL A 1 77 ? -4.771 -2.830 11.071 1.00 92.75 77 VAL A N 1
ATOM 621 C CA . VAL A 1 77 ? -3.510 -2.186 10.681 1.00 92.75 77 VAL A CA 1
ATOM 622 C C . VAL A 1 77 ? -3.726 -1.306 9.457 1.00 92.75 77 VAL A C 1
ATOM 624 O O . VAL A 1 77 ? -4.271 -1.752 8.457 1.00 92.75 77 VAL A O 1
ATOM 627 N N . LEU A 1 78 ? -3.246 -0.068 9.502 1.00 93.69 78 LEU A N 1
ATOM 628 C CA . LEU A 1 78 ? -3.180 0.805 8.336 1.00 93.69 78 LEU A CA 1
ATOM 629 C C . LEU A 1 78 ? -1.969 0.450 7.465 1.00 93.69 78 LEU A C 1
ATOM 631 O O . LEU A 1 78 ? -0.832 0.580 7.914 1.00 93.69 78 LEU A O 1
ATOM 635 N N . LEU A 1 79 ? -2.198 0.050 6.220 1.00 94.69 79 LEU A N 1
ATOM 636 C CA . LEU A 1 79 ? -1.163 -0.169 5.214 1.00 94.69 79 LEU A CA 1
ATOM 637 C C . LEU A 1 79 ? -0.874 1.147 4.491 1.00 94.69 79 LEU A C 1
ATOM 639 O O . LEU A 1 79 ? -1.715 1.660 3.755 1.00 94.69 79 LEU A O 1
ATOM 643 N N . PHE A 1 80 ? 0.319 1.690 4.692 1.00 94.50 80 PHE A N 1
ATOM 644 C CA . PHE A 1 80 ? 0.820 2.853 3.974 1.00 94.50 80 PHE A CA 1
ATOM 645 C C . PHE A 1 80 ? 1.801 2.389 2.902 1.00 94.50 80 PHE A C 1
ATOM 647 O O . PHE A 1 80 ? 2.969 2.121 3.189 1.00 94.50 80 PHE A O 1
ATOM 654 N N . ALA A 1 81 ? 1.295 2.263 1.680 1.00 93.25 81 ALA A N 1
ATOM 655 C CA . ALA A 1 81 ? 2.069 1.888 0.514 1.00 93.25 81 ALA A CA 1
ATOM 656 C C . ALA A 1 81 ? 2.745 3.120 -0.097 1.00 93.25 81 ALA A C 1
ATOM 658 O O . ALA A 1 81 ? 2.085 4.104 -0.441 1.00 93.25 81 ALA A O 1
ATOM 659 N N . GLU A 1 82 ? 4.063 3.069 -0.247 1.00 91.44 82 GLU A N 1
ATOM 660 C CA . GLU A 1 82 ? 4.812 4.034 -1.044 1.00 91.44 82 GLU A CA 1
ATOM 661 C C . GLU A 1 82 ? 4.896 3.530 -2.493 1.00 91.44 82 GLU A C 1
ATOM 663 O O . GLU A 1 82 ? 5.661 2.622 -2.811 1.00 91.44 82 GLU A O 1
ATOM 668 N N . ASP A 1 83 ? 4.118 4.147 -3.382 1.00 90.50 83 ASP A N 1
ATOM 669 C CA . ASP A 1 83 ? 3.999 3.771 -4.796 1.00 90.50 83 ASP A CA 1
ATOM 670 C C . ASP A 1 83 ? 4.761 4.758 -5.695 1.00 90.50 83 ASP A C 1
ATOM 672 O O . ASP A 1 83 ? 4.278 5.222 -6.729 1.00 90.50 83 ASP A O 1
ATOM 676 N N . VAL A 1 84 ? 5.977 5.114 -5.278 1.00 90.88 84 VAL A N 1
ATOM 677 C CA . VAL A 1 84 ? 6.829 6.103 -5.958 1.00 90.88 84 VAL A CA 1
ATOM 678 C C . VAL A 1 84 ? 7.380 5.585 -7.291 1.00 90.88 84 VAL A C 1
ATOM 680 O O . VAL A 1 84 ? 7.549 6.367 -8.226 1.00 90.88 84 VAL A O 1
ATOM 683 N N . TYR A 1 85 ? 7.628 4.277 -7.392 1.00 89.81 85 TYR A N 1
ATOM 684 C CA . TYR A 1 85 ? 8.211 3.632 -8.574 1.00 89.81 85 TYR A CA 1
ATOM 685 C C . TYR A 1 85 ? 7.210 2.801 -9.386 1.00 89.81 85 TYR A C 1
ATOM 687 O O . TYR A 1 85 ? 7.598 2.178 -10.370 1.00 89.81 85 TYR A O 1
ATOM 695 N N . ASN A 1 86 ? 5.926 2.784 -9.012 1.00 90.88 86 ASN A N 1
ATOM 696 C CA . ASN A 1 86 ? 4.920 1.957 -9.686 1.00 90.88 86 ASN A CA 1
ATOM 697 C C . ASN A 1 86 ? 4.793 2.304 -11.183 1.00 90.88 86 ASN A C 1
ATOM 699 O O . ASN A 1 86 ? 4.820 1.413 -12.028 1.00 90.88 86 ASN A O 1
ATOM 703 N N . LEU A 1 87 ? 4.774 3.600 -11.511 1.00 88.88 87 LEU A N 1
ATOM 704 C CA . LEU A 1 87 ? 4.715 4.099 -12.892 1.00 88.88 87 LEU A CA 1
ATOM 705 C C . LEU A 1 87 ? 6.041 3.978 -13.664 1.00 88.88 87 LEU A C 1
ATOM 707 O O . LEU A 1 87 ? 6.072 4.273 -14.852 1.00 88.88 87 LEU A O 1
ATOM 711 N N . LEU A 1 88 ? 7.128 3.556 -13.010 1.00 89.00 88 LEU A N 1
ATOM 712 C CA . LEU A 1 88 ? 8.419 3.290 -13.657 1.00 89.00 88 LEU A CA 1
ATOM 713 C C . LEU A 1 88 ? 8.610 1.799 -13.978 1.00 89.00 88 LEU A C 1
ATOM 715 O O . LEU A 1 88 ? 9.728 1.367 -14.244 1.00 89.00 88 LEU A O 1
ATOM 719 N N . THR A 1 89 ? 7.535 1.009 -13.924 1.00 86.81 89 THR A N 1
ATOM 720 C CA . THR A 1 89 ? 7.579 -0.417 -14.256 1.00 86.81 89 THR A CA 1
ATOM 721 C C . THR A 1 89 ? 7.495 -0.604 -15.763 1.00 86.81 89 THR A C 1
ATOM 723 O O . THR A 1 89 ? 6.541 -0.150 -16.390 1.00 86.81 89 THR A O 1
ATOM 726 N N . TYR A 1 90 ? 8.482 -1.289 -16.335 1.00 85.88 90 TYR A N 1
ATOM 727 C CA . TYR A 1 90 ? 8.505 -1.624 -17.755 1.00 85.88 90 TYR A CA 1
ATOM 728 C C . TYR A 1 90 ? 7.971 -3.043 -17.941 1.00 85.88 90 TYR A C 1
ATOM 730 O O . TYR A 1 90 ? 8.648 -4.011 -17.601 1.00 85.88 90 TYR A O 1
ATOM 738 N N . THR A 1 91 ? 6.755 -3.160 -18.464 1.00 85.31 91 THR A N 1
ATOM 739 C CA . THR A 1 91 ? 6.135 -4.433 -18.850 1.00 85.31 91 THR A CA 1
ATOM 740 C C . THR A 1 91 ? 5.955 -4.486 -20.366 1.00 85.31 91 THR A C 1
ATOM 742 O O . THR A 1 91 ? 5.933 -3.449 -21.031 1.00 85.31 91 THR A O 1
ATOM 745 N N . GLU A 1 92 ? 5.825 -5.687 -20.935 1.00 84.44 92 GLU A N 1
ATOM 746 C CA . GLU A 1 92 ? 5.629 -5.860 -22.385 1.00 84.44 92 GLU A CA 1
ATOM 747 C C . GLU A 1 92 ? 4.311 -5.244 -22.884 1.00 84.44 92 GLU A C 1
ATOM 749 O O . GLU A 1 92 ? 4.239 -4.744 -24.004 1.00 84.44 92 GLU A O 1
ATOM 754 N N . ASP A 1 93 ? 3.279 -5.244 -22.039 1.00 86.75 93 ASP A N 1
ATOM 755 C CA . ASP A 1 93 ? 1.958 -4.672 -22.308 1.00 86.75 93 ASP A CA 1
ATOM 756 C C . ASP A 1 93 ? 1.842 -3.183 -21.924 1.00 86.75 93 ASP A C 1
ATOM 758 O O . ASP A 1 93 ? 0.822 -2.550 -22.200 1.00 86.75 93 ASP A O 1
ATOM 762 N N . GLY A 1 94 ? 2.879 -2.605 -21.305 1.00 82.56 94 GLY A N 1
ATOM 763 C CA . GLY A 1 94 ? 2.909 -1.216 -20.841 1.00 82.56 94 GLY A CA 1
ATOM 764 C C . GLY A 1 94 ? 1.999 -0.918 -19.643 1.00 82.56 94 GLY A C 1
ATOM 765 O O . GLY A 1 94 ? 1.804 0.253 -19.307 1.00 82.56 94 GLY A O 1
ATOM 766 N N . VAL A 1 95 ? 1.423 -1.942 -19.006 1.00 84.81 95 VAL A N 1
ATOM 767 C CA . VAL A 1 95 ? 0.538 -1.797 -17.848 1.00 84.81 95 VAL A CA 1
ATOM 768 C C . VAL A 1 95 ? 1.334 -1.995 -16.552 1.00 84.81 95 VAL A C 1
ATOM 770 O O . VAL A 1 95 ? 1.893 -3.068 -16.327 1.00 84.81 95 VAL A O 1
ATOM 773 N N . PRO A 1 96 ? 1.377 -0.999 -15.645 1.00 87.25 96 PRO A N 1
ATOM 774 C CA . PRO A 1 96 ? 2.064 -1.164 -14.372 1.00 87.25 96 PRO A CA 1
ATOM 775 C C . PRO A 1 96 ? 1.353 -2.206 -13.492 1.00 87.25 96 PRO A C 1
ATOM 777 O O . PRO A 1 96 ? 0.125 -2.344 -13.555 1.00 87.25 96 PRO A O 1
ATOM 780 N N . PRO A 1 97 ? 2.090 -2.909 -12.615 1.00 89.25 97 PRO A N 1
ATOM 781 C CA . PRO A 1 97 ? 1.505 -3.893 -11.719 1.00 89.25 97 PRO A CA 1
ATOM 782 C C . PRO A 1 97 ? 0.475 -3.238 -10.781 1.00 89.25 97 PRO A C 1
ATOM 784 O O . PRO A 1 97 ? 0.651 -2.076 -10.381 1.00 89.25 97 PRO A O 1
ATOM 787 N N . PRO A 1 98 ? -0.583 -3.969 -10.378 1.00 91.75 98 PRO A N 1
ATOM 788 C CA . PRO A 1 98 ? -1.582 -3.445 -9.458 1.00 91.75 98 PRO A CA 1
ATOM 789 C C . PRO A 1 98 ? -0.947 -3.004 -8.135 1.00 91.75 98 PRO A C 1
ATOM 791 O O . PRO A 1 98 ? -0.211 -3.760 -7.501 1.00 91.75 98 PRO A O 1
ATOM 794 N N . ARG A 1 99 ? -1.267 -1.781 -7.703 1.00 92.94 99 ARG A N 1
ATOM 795 C CA . ARG A 1 99 ? -0.853 -1.234 -6.400 1.00 92.94 99 ARG A CA 1
ATOM 796 C C . ARG A 1 99 ? -1.593 -1.920 -5.255 1.00 92.94 99 ARG A C 1
ATOM 798 O O . ARG A 1 99 ? -2.674 -2.471 -5.454 1.00 92.94 99 ARG A O 1
ATOM 805 N N . LEU A 1 100 ? -1.074 -1.794 -4.031 1.00 92.56 100 LEU A N 1
ATOM 806 C CA . LEU A 1 100 ? -1.664 -2.421 -2.837 1.00 92.56 100 LEU A CA 1
ATOM 807 C C . LEU A 1 100 ? -3.147 -2.059 -2.625 1.00 92.56 100 LEU A C 1
ATOM 809 O O . LEU A 1 100 ? -3.939 -2.908 -2.228 1.00 92.56 100 LEU A O 1
ATOM 813 N N . LEU A 1 101 ? -3.527 -0.819 -2.957 1.00 92.62 101 LEU A N 1
ATOM 814 C CA . LEU A 1 101 ? -4.910 -0.330 -2.913 1.00 92.62 101 LEU A CA 1
ATOM 815 C C . LEU A 1 101 ? -5.871 -1.187 -3.759 1.00 92.62 101 LEU A C 1
ATOM 817 O O . LEU A 1 101 ? -7.012 -1.390 -3.360 1.00 92.62 101 LEU A O 1
ATOM 821 N N . ALA A 1 102 ? -5.424 -1.708 -4.908 1.00 92.31 102 ALA A N 1
ATOM 822 C CA . ALA A 1 102 ? -6.264 -2.512 -5.798 1.00 92.31 102 ALA A CA 1
ATOM 823 C C . ALA A 1 102 ? -6.662 -3.864 -5.180 1.00 92.31 102 ALA A C 1
ATOM 825 O O . ALA A 1 102 ? -7.662 -4.448 -5.587 1.00 92.31 102 ALA A O 1
ATOM 826 N N . TYR A 1 103 ? -5.904 -4.345 -4.191 1.00 92.88 103 TYR A N 1
ATOM 827 C CA . TYR A 1 103 ? -6.203 -5.580 -3.468 1.00 92.88 103 TYR A CA 1
ATOM 828 C C . TYR A 1 103 ? -7.151 -5.362 -2.277 1.00 92.88 103 TYR A C 1
ATOM 830 O O . TYR A 1 103 ? -7.704 -6.329 -1.766 1.00 92.88 103 TYR A O 1
ATOM 838 N N . ASP A 1 104 ? -7.373 -4.118 -1.834 1.00 91.25 104 ASP A N 1
ATOM 839 C CA . ASP A 1 104 ? -8.355 -3.779 -0.793 1.00 91.25 104 ASP A CA 1
ATOM 840 C C . ASP A 1 104 ? -9.725 -3.516 -1.427 1.00 91.25 104 ASP A C 1
ATOM 842 O O . ASP A 1 104 ? -10.192 -2.378 -1.526 1.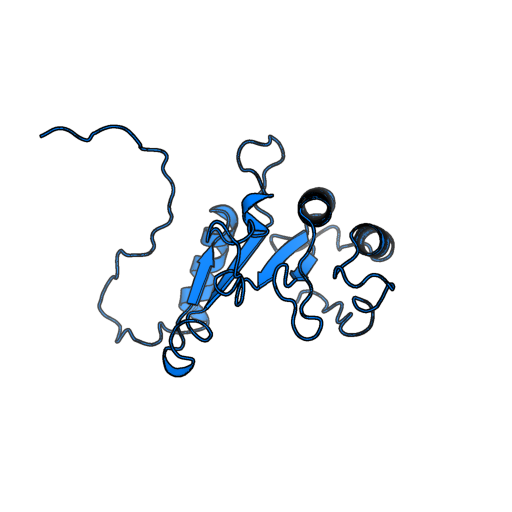00 91.25 104 ASP A O 1
ATOM 846 N N . ASN A 1 105 ? -10.344 -4.597 -1.912 1.00 88.19 105 ASN A N 1
ATOM 847 C CA . ASN A 1 105 ? -11.586 -4.537 -2.673 1.00 88.19 105 ASN A CA 1
ATOM 848 C C . ASN A 1 105 ? -12.744 -3.974 -1.830 1.00 88.19 105 ASN A C 1
ATOM 850 O O . ASN A 1 105 ? -13.032 -4.465 -0.738 1.00 88.19 105 ASN A O 1
ATOM 854 N N . LYS A 1 106 ? -13.422 -2.959 -2.378 1.00 87.50 106 LYS A N 1
ATOM 855 C CA . LYS A 1 106 ? -14.576 -2.273 -1.777 1.00 87.50 106 LYS A CA 1
ATOM 856 C C . LYS A 1 106 ? -15.851 -3.119 -1.761 1.00 87.50 106 LYS A C 1
ATOM 858 O O . LYS A 1 106 ? -16.762 -2.809 -1.002 1.00 87.50 106 LYS A O 1
ATOM 863 N N . GLU A 1 107 ? -15.933 -4.125 -2.626 1.00 86.56 107 GLU A N 1
ATOM 864 C CA . GLU A 1 107 ? -17.104 -4.999 -2.769 1.00 86.56 107 GLU A CA 1
ATOM 865 C C . GLU A 1 107 ? -17.151 -6.098 -1.701 1.00 86.56 107 GLU A C 1
ATOM 867 O O . GLU A 1 107 ? -18.193 -6.720 -1.492 1.00 86.56 107 GLU A O 1
ATOM 872 N N . GLU A 1 108 ? -16.036 -6.339 -1.011 1.00 87.06 108 GLU A N 1
ATOM 873 C CA . GLU A 1 108 ? -15.971 -7.349 0.036 1.00 87.06 108 GLU A CA 1
ATOM 874 C C . GLU A 1 108 ? -16.694 -6.868 1.310 1.00 87.06 108 GLU A C 1
ATOM 876 O O . GLU A 1 108 ? -16.574 -5.703 1.703 1.00 87.06 108 GLU A O 1
ATOM 881 N N . PRO A 1 109 ? -17.461 -7.745 1.984 1.00 84.31 109 PRO A N 1
ATOM 882 C CA . PRO A 1 109 ? -18.322 -7.359 3.107 1.00 84.31 109 PRO A CA 1
ATOM 883 C C . PRO A 1 109 ? -17.548 -6.862 4.338 1.00 84.31 109 PRO A C 1
ATOM 885 O O . PRO A 1 109 ? -18.109 -6.181 5.195 1.00 84.31 109 PRO A O 1
ATOM 888 N N . ASP A 1 110 ? -16.267 -7.200 4.441 1.00 84.69 110 ASP A N 1
ATOM 889 C CA . ASP A 1 110 ? -15.338 -6.784 5.489 1.00 84.69 110 ASP A CA 1
ATOM 890 C C . ASP A 1 110 ? -14.517 -5.539 5.103 1.00 84.69 110 ASP A C 1
ATOM 892 O O . ASP A 1 110 ? -13.592 -5.160 5.831 1.00 84.69 110 ASP A O 1
ATOM 896 N N . TYR A 1 111 ? -14.849 -4.870 3.991 1.00 89.00 111 TYR A N 1
ATOM 897 C CA . TYR A 1 111 ? -14.162 -3.658 3.569 1.00 89.00 111 TYR A CA 1
ATOM 898 C C . TYR A 1 111 ? -14.294 -2.544 4.611 1.00 89.00 111 TYR A C 1
ATOM 900 O O . TYR A 1 111 ? -15.377 -2.056 4.942 1.00 89.00 111 TYR A O 1
ATOM 908 N N . ARG A 1 112 ? -13.145 -2.092 5.113 1.00 85.12 112 ARG A N 1
ATOM 909 C CA . ARG A 1 112 ? -13.049 -1.000 6.095 1.00 85.12 112 ARG A CA 1
ATOM 910 C C . ARG A 1 112 ? -12.050 0.082 5.694 1.00 85.12 112 ARG A C 1
ATOM 912 O O . ARG A 1 112 ? -11.874 1.039 6.458 1.00 85.12 112 ARG A O 1
ATOM 919 N N . GLY A 1 113 ? -11.448 -0.058 4.510 1.00 90.06 113 GLY A N 1
ATOM 920 C CA . GLY A 1 113 ? -10.488 0.871 3.933 1.00 90.06 113 GLY A CA 1
ATOM 921 C C . GLY A 1 113 ? -9.215 0.977 4.763 1.00 90.06 113 GLY A C 1
ATOM 922 O O . GLY A 1 113 ? -9.054 1.944 5.509 1.00 90.06 113 GLY A O 1
ATOM 923 N N . HIS A 1 114 ? -8.320 0.001 4.616 1.00 93.56 114 HIS A N 1
ATOM 924 C CA . HIS A 1 114 ? -7.077 -0.112 5.390 1.00 93.56 114 HIS A CA 1
ATOM 925 C C . HIS A 1 114 ? -5.831 0.256 4.585 1.00 93.56 114 HIS A C 1
ATOM 927 O O . HIS A 1 114 ? -4.728 0.174 5.113 1.00 93.56 114 HIS A O 1
ATOM 933 N N . THR A 1 115 ? -5.981 0.678 3.332 1.00 94.50 115 THR A N 1
ATOM 934 C CA . THR A 1 115 ? -4.864 0.976 2.428 1.00 94.50 115 THR A CA 1
ATOM 935 C C . THR A 1 115 ? -4.751 2.461 2.081 1.00 94.50 115 THR A C 1
ATOM 937 O O . THR A 1 115 ? -5.740 3.162 1.852 1.00 94.50 115 THR A O 1
ATOM 940 N N . ILE A 1 116 ? -3.514 2.950 2.026 1.00 94.75 116 ILE A N 1
ATOM 941 C CA . ILE A 1 116 ? -3.120 4.262 1.508 1.00 94.75 116 ILE A CA 1
ATOM 942 C C . ILE A 1 116 ? -2.061 4.021 0.440 1.00 94.75 116 ILE A C 1
ATOM 944 O O . ILE A 1 116 ? -1.065 3.368 0.721 1.00 94.75 116 ILE A O 1
ATOM 948 N N . SER A 1 117 ? -2.259 4.574 -0.750 1.00 94.44 117 SER A N 1
ATOM 949 C CA . SER A 1 117 ? -1.252 4.662 -1.804 1.00 94.44 117 SER A CA 1
ATOM 950 C C . SER A 1 117 ? -0.707 6.086 -1.834 1.00 94.44 117 SER A C 1
ATOM 952 O O . SER A 1 117 ? -1.460 7.039 -2.040 1.00 94.44 117 SER A O 1
ATOM 954 N N . ASN A 1 118 ? 0.588 6.240 -1.571 1.00 93.62 118 ASN A N 1
ATOM 955 C CA . ASN A 1 118 ? 1.292 7.516 -1.599 1.00 93.62 118 ASN A CA 1
ATOM 956 C C . ASN A 1 118 ? 2.162 7.608 -2.853 1.00 93.62 118 ASN A C 1
ATOM 958 O O . ASN A 1 118 ? 3.121 6.850 -3.010 1.00 93.62 118 ASN A O 1
ATOM 962 N N . CYS A 1 119 ? 1.855 8.574 -3.712 1.00 91.56 119 CYS A N 1
ATOM 963 C CA . CYS A 1 119 ? 2.498 8.752 -5.005 1.00 91.56 119 CYS A CA 1
ATOM 964 C C . CYS A 1 119 ? 3.188 10.117 -5.115 1.00 91.56 119 CYS A C 1
ATOM 966 O O . CYS A 1 119 ? 2.841 11.088 -4.438 1.00 91.56 119 CYS A O 1
ATOM 968 N N . THR A 1 120 ? 4.176 10.221 -6.007 1.00 90.12 120 THR A N 1
ATOM 969 C CA . THR A 1 120 ? 4.942 11.457 -6.217 1.00 90.12 120 THR A CA 1
ATOM 970 C C . THR A 1 120 ? 5.239 11.710 -7.687 1.00 90.12 120 THR A C 1
ATOM 972 O O . THR A 1 120 ? 5.483 10.784 -8.452 1.00 90.12 120 THR A O 1
ATOM 975 N N . PHE A 1 121 ? 5.339 12.986 -8.061 1.00 89.06 121 PHE A N 1
ATOM 976 C CA . PHE A 1 121 ? 5.893 13.389 -9.356 1.00 89.06 121 PHE A CA 1
ATOM 977 C C . PHE A 1 121 ? 7.424 13.483 -9.349 1.00 89.06 121 PHE A C 1
ATOM 979 O O . PHE A 1 121 ? 8.042 13.646 -10.400 1.00 89.06 121 PHE A O 1
ATOM 986 N N . SER A 1 122 ? 8.065 13.349 -8.182 1.00 88.69 122 SER A N 1
ATOM 987 C CA . SER A 1 122 ? 9.506 13.583 -8.021 1.00 88.69 122 SER A CA 1
ATOM 988 C C . SER A 1 122 ? 10.388 12.642 -8.844 1.00 88.69 122 SER A C 1
ATOM 990 O O . SER A 1 122 ? 11.506 13.016 -9.187 1.00 88.69 122 SER A O 1
ATOM 992 N N . LYS A 1 123 ? 9.914 11.419 -9.113 1.00 87.00 123 LYS A N 1
ATOM 993 C CA . LYS A 1 123 ? 10.664 10.373 -9.830 1.00 87.00 123 LYS A CA 1
ATOM 994 C C . LYS A 1 123 ? 10.221 10.175 -11.277 1.00 87.00 123 LYS A C 1
ATOM 996 O O . LYS A 1 123 ? 10.867 9.435 -12.002 1.00 87.00 123 LYS A O 1
ATOM 1001 N N . ILE A 1 124 ? 9.143 10.846 -11.678 1.00 87.56 124 ILE A N 1
ATOM 1002 C CA . ILE A 1 124 ? 8.533 10.704 -13.005 1.00 87.56 124 ILE A CA 1
ATOM 1003 C C . ILE A 1 124 ? 8.716 11.988 -13.820 1.00 87.56 124 ILE A C 1
ATOM 1005 O O . ILE A 1 124 ? 8.875 11.929 -15.032 1.00 87.56 124 ILE A O 1
ATOM 1009 N N . PHE A 1 125 ? 8.724 13.152 -13.160 1.00 88.25 125 PHE A N 1
ATOM 1010 C CA . PHE A 1 125 ? 8.850 14.446 -13.824 1.00 88.25 125 PHE A CA 1
ATOM 1011 C C . PHE A 1 125 ? 10.020 15.269 -13.280 1.00 88.25 125 PHE A C 1
ATOM 1013 O O . PHE A 1 125 ? 11.021 15.452 -13.965 1.00 88.25 125 PHE A O 1
ATOM 1020 N N . SER A 1 126 ? 9.924 15.774 -12.046 1.00 89.31 126 SER A N 1
ATOM 1021 C CA . SER A 1 126 ? 11.014 16.537 -11.431 1.00 89.31 126 SER A CA 1
ATOM 1022 C C . SER A 1 126 ? 10.889 16.596 -9.907 1.00 89.31 126 SER A C 1
ATOM 1024 O O . SER A 1 126 ? 9.818 16.936 -9.391 1.00 89.31 126 SER A O 1
ATOM 1026 N N . PRO A 1 127 ? 11.983 16.362 -9.154 1.00 86.69 127 PRO A N 1
ATOM 1027 C CA . PRO A 1 127 ? 11.977 16.472 -7.696 1.00 86.69 127 PRO A CA 1
ATOM 1028 C C . PRO A 1 127 ? 11.673 17.893 -7.197 1.00 86.69 127 PRO A C 1
ATOM 1030 O O . PRO A 1 127 ? 11.212 18.050 -6.063 1.00 86.69 127 PRO A O 1
ATOM 1033 N N . GLY A 1 128 ? 11.892 18.917 -8.033 1.00 87.88 128 GLY A N 1
ATOM 1034 C CA . GLY A 1 128 ? 11.665 20.326 -7.702 1.00 87.88 128 GLY A CA 1
ATOM 1035 C C . GLY A 1 128 ? 10.192 20.730 -7.612 1.00 87.88 128 GLY A C 1
ATOM 1036 O O . GLY A 1 128 ? 9.890 21.734 -6.977 1.00 87.88 128 GLY A O 1
ATOM 1037 N N . MET A 1 129 ? 9.264 19.945 -8.175 1.00 86.94 129 MET A N 1
ATOM 1038 C CA . MET A 1 129 ? 7.830 20.273 -8.129 1.00 86.94 129 MET A CA 1
ATOM 1039 C C . MET A 1 129 ? 7.255 20.214 -6.714 1.00 86.94 129 MET A C 1
ATOM 1041 O O . MET A 1 129 ? 6.294 20.913 -6.421 1.00 86.94 129 MET A O 1
ATOM 1045 N N . ARG A 1 130 ? 7.814 19.356 -5.846 1.00 83.94 130 ARG A N 1
ATOM 1046 C CA . ARG A 1 130 ? 7.278 19.077 -4.499 1.00 83.94 130 ARG A CA 1
ATOM 1047 C C . ARG A 1 130 ? 5.788 18.692 -4.518 1.00 83.94 130 ARG A C 1
ATOM 1049 O O . ARG A 1 130 ? 5.060 18.983 -3.575 1.00 83.94 130 ARG A O 1
ATOM 1056 N N . LEU A 1 131 ? 5.356 18.022 -5.590 1.00 87.50 131 LEU A N 1
ATOM 1057 C CA . LEU A 1 131 ? 3.984 17.563 -5.789 1.00 87.50 131 LEU A CA 1
ATOM 1058 C C . LEU A 1 131 ? 3.891 16.035 -5.708 1.00 87.50 131 LEU A C 1
ATOM 1060 O O . LEU A 1 131 ? 4.778 15.292 -6.144 1.00 87.50 131 LEU A O 1
ATOM 1064 N N . GLY A 1 132 ? 2.777 15.583 -5.155 1.00 89.25 132 GLY A N 1
ATOM 1065 C CA . GLY A 1 132 ? 2.387 14.189 -5.024 1.00 89.25 132 GLY A CA 1
ATOM 1066 C C . GLY A 1 132 ? 0.892 14.107 -4.757 1.00 89.25 132 GLY A C 1
ATOM 1067 O O . GLY A 1 132 ? 0.219 15.134 -4.644 1.00 89.25 132 GLY A O 1
ATOM 1068 N N . TRP A 1 133 ? 0.375 12.892 -4.678 1.00 91.62 133 TRP A N 1
ATOM 1069 C CA . TRP A 1 133 ? -1.030 12.647 -4.391 1.00 91.62 133 TRP A CA 1
ATOM 1070 C C . TRP A 1 133 ? -1.172 11.387 -3.546 1.00 91.62 133 TRP A C 1
ATOM 1072 O O . TRP A 1 133 ? -0.252 10.574 -3.449 1.00 91.62 133 TRP A O 1
ATOM 1082 N N . ILE A 1 134 ? -2.329 11.262 -2.905 1.00 92.19 134 ILE A N 1
ATOM 1083 C CA . ILE A 1 134 ? -2.666 10.116 -2.073 1.00 92.19 134 ILE A CA 1
ATOM 1084 C C . ILE A 1 134 ? -3.978 9.536 -2.584 1.00 92.19 134 ILE A C 1
ATOM 1086 O O . ILE A 1 134 ? -4.963 10.260 -2.724 1.00 92.19 134 ILE A O 1
ATOM 1090 N N . GLU A 1 135 ? -3.997 8.230 -2.817 1.00 92.25 135 GLU A N 1
ATOM 1091 C CA . GLU A 1 135 ? -5.209 7.471 -3.113 1.00 92.25 135 GLU A CA 1
ATOM 1092 C C . GLU A 1 135 ? -5.527 6.567 -1.927 1.00 92.25 135 GLU A C 1
ATOM 1094 O O . GLU A 1 135 ? -4.667 5.845 -1.424 1.00 92.25 135 GLU A O 1
ATOM 1099 N N . THR A 1 136 ? -6.755 6.636 -1.421 1.00 92.88 136 THR A N 1
ATOM 1100 C CA . THR A 1 136 ? -7.170 5.876 -0.237 1.00 92.88 136 THR A CA 1
ATOM 1101 C C . THR A 1 136 ? -8.696 5.828 -0.123 1.00 92.88 136 THR A C 1
ATOM 1103 O O . THR A 1 136 ? -9.419 6.388 -0.951 1.00 92.88 136 THR A O 1
ATOM 1106 N N . SER A 1 137 ? -9.205 5.140 0.896 1.00 91.44 137 SER A N 1
ATOM 1107 C CA . SER A 1 137 ? -10.634 5.031 1.175 1.00 91.44 137 SER A CA 1
ATOM 1108 C C . SER A 1 137 ? -11.239 6.371 1.630 1.00 91.44 137 SER A C 1
ATOM 1110 O O . SER A 1 137 ? -10.566 7.160 2.303 1.00 91.44 137 SER A O 1
ATOM 1112 N N . PRO A 1 138 ? -12.538 6.626 1.371 1.00 88.38 138 PRO A N 1
ATOM 1113 C CA . PRO A 1 138 ? -13.217 7.830 1.857 1.00 88.38 138 PRO A CA 1
ATOM 1114 C C . PRO A 1 138 ? -13.108 8.029 3.377 1.00 88.38 138 PRO A C 1
ATOM 1116 O O . PRO A 1 138 ? -12.999 9.163 3.846 1.00 88.38 138 PRO A O 1
ATOM 1119 N N . ARG A 1 139 ? -13.068 6.928 4.143 1.00 88.25 139 ARG A N 1
ATOM 1120 C CA . ARG A 1 139 ? -12.862 6.929 5.599 1.00 88.25 139 ARG A CA 1
ATOM 1121 C C . ARG A 1 139 ? -11.551 7.617 5.978 1.00 88.25 139 ARG A C 1
ATOM 1123 O O . ARG A 1 139 ? -11.540 8.455 6.874 1.00 88.25 139 ARG A O 1
ATOM 1130 N N . ILE A 1 140 ? -10.460 7.287 5.290 1.00 89.12 140 ILE A N 1
ATOM 1131 C CA . ILE A 1 140 ? -9.142 7.874 5.548 1.00 89.12 140 ILE A CA 1
ATOM 1132 C C . ILE A 1 140 ? -9.076 9.309 5.010 1.00 89.12 140 ILE A C 1
ATOM 1134 O O . ILE A 1 140 ? -8.528 10.179 5.683 1.00 89.12 140 ILE A O 1
ATOM 1138 N N . ILE A 1 141 ? -9.688 9.601 3.855 1.00 88.31 141 ILE A N 1
ATOM 1139 C CA . ILE A 1 141 ? -9.746 10.969 3.301 1.00 88.31 141 ILE A CA 1
ATOM 1140 C C . ILE A 1 141 ? -10.386 11.943 4.299 1.00 88.31 141 ILE A C 1
ATOM 1142 O O . ILE A 1 141 ? -9.883 13.050 4.489 1.00 88.31 141 ILE A O 1
ATOM 1146 N N . GLN A 1 142 ? -11.473 11.538 4.964 1.00 85.38 142 GLN A N 1
ATOM 1147 C CA . GLN A 1 142 ? -12.120 12.360 5.992 1.00 85.38 142 GLN A CA 1
ATOM 1148 C C . GLN A 1 142 ? -11.180 12.655 7.165 1.00 85.38 142 GLN A C 1
ATOM 1150 O O . GLN A 1 142 ? -11.126 13.792 7.619 1.00 85.38 142 GLN A O 1
ATOM 1155 N N . MET A 1 143 ? -10.390 11.668 7.599 1.00 84.19 143 MET A N 1
ATOM 1156 C CA . MET A 1 143 ? -9.402 11.838 8.671 1.00 84.19 143 MET A CA 1
ATOM 1157 C C . MET A 1 143 ? -8.246 12.754 8.254 1.00 84.19 143 MET A C 1
ATOM 1159 O O . MET A 1 143 ? -7.760 13.547 9.055 1.00 84.19 143 MET A O 1
ATOM 1163 N N . LEU A 1 144 ? -7.799 12.658 6.998 1.00 82.69 144 LEU A N 1
ATOM 1164 C CA . LEU A 1 144 ? -6.698 13.468 6.476 1.00 82.69 144 LEU A CA 1
ATOM 1165 C C . LEU A 1 144 ? -7.095 14.921 6.211 1.00 82.69 144 LEU A C 1
ATOM 1167 O O . LEU A 1 144 ? -6.226 15.790 6.250 1.00 82.69 144 LEU A O 1
ATOM 1171 N N . ARG A 1 145 ? -8.379 15.205 5.956 1.00 77.00 145 ARG A N 1
ATOM 1172 C CA . ARG A 1 145 ? -8.869 16.558 5.652 1.00 77.00 145 ARG A CA 1
ATOM 1173 C C . ARG A 1 145 ? -8.462 17.571 6.723 1.00 77.00 145 ARG A C 1
ATOM 1175 O O . ARG A 1 145 ? -7.964 18.640 6.380 1.00 77.00 145 ARG A O 1
ATOM 1182 N N . ASP A 1 146 ? -8.589 17.205 7.993 1.00 68.06 146 ASP A N 1
ATOM 1183 C CA . ASP A 1 146 ? -8.264 18.095 9.111 1.00 68.06 146 ASP A CA 1
ATOM 1184 C C . ASP A 1 146 ? -6.742 18.272 9.283 1.00 68.06 146 ASP A C 1
ATOM 1186 O O . ASP A 1 146 ? -6.260 19.335 9.683 1.00 68.06 146 ASP A O 1
ATOM 1190 N N . CYS A 1 147 ? -5.958 17.252 8.918 1.00 62.88 147 CYS A N 1
ATOM 1191 C CA . CYS A 1 147 ? -4.496 17.276 8.987 1.00 62.88 147 CYS A CA 1
ATOM 1192 C C . CYS A 1 147 ? -3.847 18.052 7.829 1.00 62.88 147 CYS A C 1
ATOM 1194 O O . CYS A 1 147 ? -2.872 18.771 8.041 1.00 62.88 147 CYS A O 1
ATOM 1196 N N . ILE A 1 148 ? -4.377 17.938 6.607 1.00 58.41 148 ILE A N 1
ATOM 1197 C CA . ILE A 1 148 ? -3.826 18.609 5.415 1.00 58.41 148 ILE A CA 1
ATOM 1198 C C . ILE A 1 148 ? -3.979 20.132 5.528 1.00 58.41 148 ILE A C 1
ATOM 1200 O O . ILE A 1 148 ? -3.107 20.879 5.093 1.00 58.41 148 ILE A O 1
ATOM 1204 N N . VAL A 1 149 ? -5.049 20.602 6.171 1.00 51.72 149 VAL A N 1
ATOM 1205 C CA . VAL A 1 149 ? -5.280 22.035 6.410 1.00 51.72 149 VAL A CA 1
ATOM 1206 C C . VAL A 1 149 ? -4.322 22.607 7.469 1.00 51.72 149 VAL A C 1
ATOM 1208 O O . VAL A 1 149 ? -4.033 23.802 7.448 1.00 51.72 149 VAL A O 1
ATOM 1211 N N . THR A 1 150 ? -3.795 21.774 8.373 1.00 46.53 150 THR A N 1
ATOM 1212 C CA . THR A 1 150 ? -3.025 22.218 9.549 1.00 46.53 150 THR A CA 1
ATOM 1213 C C . THR A 1 150 ? -1.514 21.973 9.457 1.00 46.53 150 THR A C 1
ATOM 1215 O O . THR A 1 150 ? -0.752 22.731 10.053 1.00 46.53 150 THR A O 1
ATOM 1218 N N . GLY A 1 151 ? -1.056 20.954 8.719 1.00 38.88 151 GLY A N 1
ATOM 1219 C CA . GLY A 1 151 ? 0.341 20.488 8.752 1.00 38.88 151 GLY A CA 1
ATOM 1220 C C . GLY A 1 151 ? 1.266 20.969 7.628 1.00 38.88 151 GLY A C 1
ATOM 1221 O O . GLY A 1 151 ? 2.481 20.827 7.737 1.00 38.88 151 GLY A O 1
ATOM 1222 N N . GLY A 1 152 ? 0.736 21.542 6.550 1.00 41.75 152 GLY A N 1
ATOM 1223 C CA . GLY A 1 152 ? 1.556 21.978 5.424 1.00 41.75 152 GLY A CA 1
ATOM 1224 C C . GLY A 1 152 ? 0.703 22.669 4.383 1.00 41.75 152 GLY A C 1
ATOM 1225 O O . GLY A 1 152 ? -0.052 22.020 3.665 1.00 41.75 152 GLY A O 1
ATOM 1226 N N . GLY A 1 153 ? 0.818 23.996 4.319 1.00 40.06 153 GLY A N 1
ATOM 1227 C CA . GLY A 1 153 ? 0.194 24.783 3.268 1.00 40.06 153 GLY A CA 1
ATOM 1228 C C . GLY A 1 153 ? 0.519 24.191 1.899 1.00 40.06 153 GLY A C 1
ATOM 1229 O O . GLY A 1 153 ? 1.654 23.795 1.635 1.00 40.06 153 GLY A O 1
ATOM 1230 N N . HIS A 1 154 ? -0.501 24.128 1.047 1.00 42.44 154 HIS A N 1
ATOM 1231 C CA . HIS A 1 154 ? -0.358 23.906 -0.387 1.00 42.44 154 HIS A CA 1
ATOM 1232 C C . HIS A 1 154 ? 0.915 24.607 -0.898 1.00 42.44 154 HIS A C 1
ATOM 1234 O O . HIS A 1 154 ? 1.035 25.816 -0.674 1.00 42.44 154 HIS A O 1
ATOM 1240 N N . PRO A 1 155 ? 1.837 23.925 -1.602 1.00 44.34 155 PRO A N 1
ATOM 1241 C CA . PRO A 1 155 ? 3.094 24.542 -2.029 1.00 44.34 155 PRO A CA 1
ATOM 1242 C C . PRO A 1 155 ? 2.918 25.707 -3.025 1.00 44.34 155 PRO A C 1
ATOM 1244 O O . PRO A 1 155 ? 3.902 26.335 -3.399 1.00 44.34 155 PRO A O 1
ATOM 1247 N N . THR A 1 156 ? 1.686 26.037 -3.437 1.00 37.16 156 THR A N 1
ATOM 1248 C CA . THR A 1 156 ? 1.396 27.094 -4.420 1.00 37.16 156 THR A CA 1
ATOM 1249 C C . THR A 1 156 ? 0.187 27.993 -4.118 1.00 37.16 156 THR A C 1
ATOM 1251 O O . THR A 1 156 ? -0.166 28.794 -4.978 1.00 37.16 156 THR A O 1
ATOM 1254 N N . CYS A 1 157 ? -0.465 27.937 -2.947 1.00 31.30 157 CYS A N 1
ATOM 1255 C CA . CYS A 1 157 ? -1.695 28.726 -2.740 1.00 31.30 157 CYS A CA 1
ATOM 1256 C C . CYS A 1 157 ? -1.498 29.952 -1.823 1.00 31.30 157 CYS A C 1
ATOM 1258 O O . CYS A 1 157 ? -1.512 29.806 -0.596 1.00 31.30 157 CYS A O 1
ATOM 1260 N N . PRO A 1 158 ? -1.390 31.185 -2.363 1.00 29.41 158 PRO A N 1
ATOM 1261 C CA . PRO A 1 158 ? -1.624 32.391 -1.581 1.00 29.41 158 PRO A CA 1
ATOM 1262 C C . PRO A 1 158 ? -3.125 32.505 -1.268 1.00 29.41 158 PRO A C 1
ATOM 1264 O O . PRO A 1 158 ? -3.874 33.112 -2.016 1.00 29.41 158 PRO A O 1
ATOM 1267 N N . ARG A 1 159 ? -3.551 31.876 -0.166 1.00 25.69 159 ARG A N 1
ATOM 1268 C CA . ARG A 1 159 ? -4.738 32.115 0.693 1.00 25.69 159 ARG A CA 1
ATOM 1269 C C . ARG A 1 159 ? -6.133 32.440 0.095 1.00 25.69 159 ARG A C 1
ATOM 1271 O O . ARG A 1 159 ? -7.056 32.567 0.886 1.00 25.69 159 ARG A O 1
ATOM 1278 N N . HIS A 1 160 ? -6.356 32.523 -1.217 1.00 27.86 160 HIS A N 1
ATOM 1279 C CA . HIS A 1 160 ? -7.663 32.850 -1.810 1.00 27.86 160 HIS A CA 1
ATOM 1280 C C . HIS A 1 160 ? -7.853 32.269 -3.220 1.00 27.86 160 HIS A C 1
ATOM 1282 O O . HIS A 1 160 ? -8.124 33.009 -4.155 1.00 27.86 160 HIS A O 1
ATOM 1288 N N . VAL A 1 161 ? -7.763 30.949 -3.400 1.00 29.03 161 VAL A N 1
ATOM 1289 C CA . VAL A 1 161 ? -8.446 30.279 -4.522 1.00 29.03 161 VAL A CA 1
ATOM 1290 C C . VAL A 1 161 ? -8.900 28.900 -4.047 1.00 29.03 161 VAL A C 1
ATOM 1292 O O . VAL A 1 161 ? -8.084 28.019 -3.782 1.00 29.03 161 VAL A O 1
ATOM 1295 N N . LEU A 1 162 ? -10.216 28.718 -3.919 1.00 27.25 162 LEU A N 1
ATOM 1296 C CA . LEU A 1 162 ? -10.852 27.404 -3.858 1.00 27.25 162 LEU A CA 1
ATOM 1297 C C . LEU A 1 162 ? -10.484 26.647 -5.142 1.00 27.25 162 LEU A C 1
ATOM 1299 O O . LEU A 1 162 ? -11.005 26.957 -6.209 1.00 27.25 162 LEU A O 1
ATOM 1303 N N . CYS A 1 163 ? -9.578 25.675 -5.048 1.00 26.05 163 CYS A N 1
ATOM 1304 C CA . CYS A 1 163 ? -9.353 24.704 -6.112 1.00 26.05 163 CYS A CA 1
ATOM 1305 C C . CYS A 1 163 ? -10.386 23.573 -5.944 1.00 26.05 163 CYS A C 1
ATOM 1307 O O . CYS A 1 163 ? -10.291 22.828 -4.966 1.00 26.05 163 CYS A O 1
ATOM 1309 N N . PRO A 1 164 ? -11.367 23.399 -6.852 1.00 28.48 164 PRO A N 1
ATOM 1310 C CA . PRO A 1 164 ? -12.385 22.347 -6.746 1.00 28.48 164 PRO A CA 1
ATOM 1311 C C . PRO A 1 164 ? -11.852 20.948 -7.120 1.00 28.48 164 PRO A C 1
ATOM 1313 O O . PRO A 1 164 ? -12.623 20.004 -7.248 1.00 28.48 164 PRO A O 1
ATOM 1316 N N . GLY A 1 165 ? -10.542 20.802 -7.330 1.00 27.86 165 GLY A N 1
ATOM 1317 C CA . GLY A 1 165 ? -9.926 19.650 -7.988 1.00 27.86 165 GLY A CA 1
ATOM 1318 C C . GLY A 1 165 ? -9.497 18.497 -7.083 1.00 27.86 165 GLY A C 1
ATOM 1319 O O . GLY A 1 165 ? -8.699 17.676 -7.525 1.00 27.86 165 GLY A O 1
ATOM 1320 N N . CYS A 1 166 ? -9.995 18.392 -5.846 1.00 31.38 166 CYS A N 1
ATOM 1321 C CA . CYS A 1 166 ? -9.911 17.125 -5.116 1.00 31.38 166 CYS A CA 1
ATOM 1322 C C . CYS A 1 166 ? -10.877 16.132 -5.776 1.00 31.38 166 CYS A C 1
ATOM 1324 O O . CYS A 1 166 ? -11.990 15.923 -5.297 1.00 31.38 166 CYS A O 1
ATOM 1326 N N . LEU A 1 167 ? -10.451 15.546 -6.897 1.00 32.09 167 LEU A N 1
ATOM 1327 C CA . LEU A 1 167 ? -11.068 14.382 -7.525 1.00 32.09 167 LEU A CA 1
ATOM 1328 C C . LEU A 1 167 ? -10.960 13.198 -6.554 1.00 32.09 167 L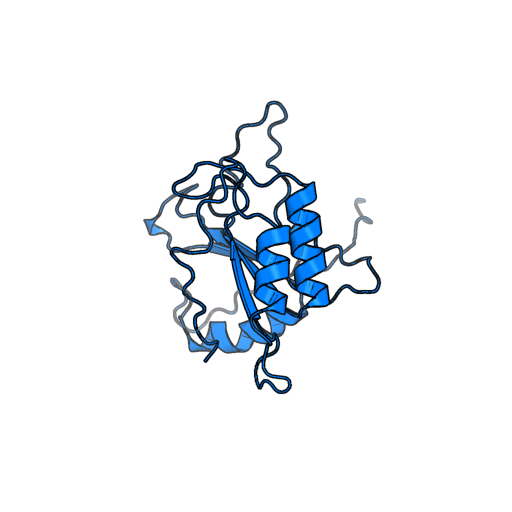EU A C 1
ATOM 1330 O O . LEU A 1 167 ? -10.099 12.335 -6.664 1.00 32.09 167 LEU A O 1
ATOM 1334 N N . CYS A 1 168 ? -11.859 13.175 -5.574 1.00 29.28 168 CYS A N 1
ATOM 1335 C CA . CYS A 1 168 ? -12.353 11.931 -5.016 1.00 29.28 168 CYS A CA 1
ATOM 1336 C C . CYS A 1 168 ? -13.138 11.262 -6.145 1.00 29.28 168 CYS A C 1
ATOM 1338 O O . CYS A 1 168 ? -14.282 11.633 -6.405 1.00 29.28 168 CYS A O 1
ATOM 1340 N N . THR A 1 169 ? -12.523 10.329 -6.867 1.00 30.69 169 THR A N 1
ATOM 1341 C CA . THR A 1 169 ? -13.231 9.465 -7.815 1.00 30.69 169 THR A CA 1
ATOM 1342 C C . THR A 1 169 ? -14.098 8.471 -7.040 1.00 30.69 169 THR A C 1
ATOM 1344 O O . THR A 1 169 ? -13.767 7.302 -6.869 1.00 30.69 169 THR A O 1
ATOM 1347 N N . ASP A 1 170 ? -15.237 8.967 -6.562 1.00 34.25 170 ASP A N 1
ATOM 1348 C CA . ASP A 1 170 ? -16.454 8.183 -6.380 1.00 34.25 170 ASP A CA 1
ATOM 1349 C C . ASP A 1 170 ? -17.306 8.380 -7.640 1.00 34.25 170 ASP A C 1
ATOM 1351 O O . ASP A 1 170 ? -17.827 9.480 -7.852 1.00 34.25 170 ASP A O 1
ATOM 1355 N N . ARG A 1 171 ? -17.392 7.324 -8.469 1.00 33.66 171 ARG A N 1
ATOM 1356 C CA . ARG A 1 171 ? -18.391 6.994 -9.521 1.00 33.66 171 ARG A CA 1
ATOM 1357 C C . ARG A 1 171 ? -17.682 6.282 -10.690 1.00 33.66 171 ARG A C 1
ATOM 1359 O O . ARG A 1 171 ? -16.713 6.796 -11.220 1.00 33.66 171 ARG A O 1
ATOM 1366 N N . GLY A 1 172 ? -18.103 5.114 -11.174 1.00 34.50 172 GLY A N 1
ATOM 1367 C CA . GLY A 1 172 ? -19.455 4.567 -11.111 1.00 34.50 172 GLY A CA 1
ATOM 1368 C C . GLY A 1 172 ? -20.446 5.399 -11.929 1.00 34.50 172 GLY A C 1
ATOM 1369 O O . GLY A 1 172 ? -21.537 5.641 -11.443 1.00 34.50 172 GLY A O 1
ATOM 1370 N N . LEU A 1 173 ? -20.055 5.910 -13.106 1.00 30.70 173 LEU A N 1
ATOM 1371 C CA . LEU A 1 173 ? -20.954 6.491 -14.118 1.00 30.70 173 LEU A CA 1
ATOM 1372 C C . LEU A 1 173 ? -20.339 6.334 -15.522 1.00 30.70 173 LEU A C 1
ATOM 1374 O O . LEU A 1 173 ? -19.916 7.296 -16.157 1.00 30.70 173 LEU A O 1
ATOM 1378 N N . LEU A 1 174 ? -20.308 5.101 -16.027 1.00 30.62 174 LEU A N 1
ATOM 1379 C CA . LEU A 1 174 ? -20.433 4.876 -17.465 1.00 30.62 174 LEU A CA 1
ATOM 1380 C C . LEU A 1 174 ? -21.930 4.904 -17.752 1.00 30.62 174 LEU A C 1
ATOM 1382 O O . LEU A 1 174 ? -22.577 3.917 -17.446 1.00 30.62 174 LEU A O 1
ATOM 1386 N N . HIS A 1 175 ? -22.478 6.006 -18.261 1.00 28.23 175 HIS A N 1
ATOM 1387 C CA . HIS A 1 175 ? -23.681 6.068 -19.109 1.00 28.23 175 HIS A CA 1
ATOM 1388 C C . HIS A 1 175 ? -23.896 7.534 -19.499 1.00 28.23 175 HIS A C 1
ATOM 1390 O O . HIS A 1 175 ? -24.207 8.362 -18.647 1.00 28.23 175 HIS A O 1
ATOM 1396 N N . GLY A 1 176 ? -23.722 7.852 -20.786 1.00 25.97 176 GLY A N 1
ATOM 1397 C CA . GLY A 1 176 ? -24.096 9.165 -21.320 1.00 25.97 176 GLY A CA 1
ATOM 1398 C C . GLY A 1 176 ? -23.141 9.792 -22.332 1.00 25.97 176 GLY A C 1
ATOM 1399 O O . GLY A 1 176 ? -22.929 10.996 -22.273 1.00 25.97 176 GLY A O 1
ATOM 1400 N N . TRP A 1 177 ? -22.587 9.022 -23.272 1.00 25.81 177 TRP A N 1
ATOM 1401 C CA . TRP A 1 177 ? -22.146 9.591 -24.550 1.00 25.81 177 TRP A CA 1
ATOM 1402 C C . TRP A 1 177 ? -23.336 9.562 -25.511 1.00 25.81 177 TRP A C 1
ATOM 1404 O O . TRP A 1 177 ? -23.703 8.488 -25.976 1.00 25.81 177 TRP A O 1
ATOM 1414 N N . ASN A 1 178 ? -23.978 10.714 -25.726 1.00 26.25 178 ASN A N 1
ATOM 1415 C CA . ASN A 1 178 ? -24.740 11.052 -26.937 1.00 26.25 178 ASN A CA 1
ATOM 1416 C C . ASN A 1 178 ? -25.297 12.481 -26.834 1.00 26.25 178 ASN A C 1
ATOM 1418 O O . ASN A 1 178 ? -26.353 12.694 -26.234 1.00 26.25 178 ASN A O 1
ATOM 1422 N N . LYS A 1 179 ? -24.588 13.438 -27.436 1.00 34.66 179 LYS A N 1
ATOM 1423 C CA . LYS A 1 179 ? -25.027 14.330 -28.527 1.00 34.66 179 LYS A CA 1
ATOM 1424 C C . LYS A 1 179 ? -23.971 15.402 -28.772 1.00 34.66 179 LYS A C 1
ATOM 1426 O O . LYS A 1 179 ? -23.432 15.921 -27.773 1.00 34.66 179 LYS A O 1
#